Protein AF-A0A931XCJ6-F1 (afdb_monomer_lite)

Secondary structure (DSSP, 8-state):
------BHHHHHHHTT--HHHHHHIIIIISHHHHHHTT--TT-SB--HHHHHHHHHHH------

Structure (mmCIF, N/CA/C/O backbone):
data_AF-A0A931XCJ6-F1
#
_entry.id   AF-A0A931XCJ6-F1
#
loop_
_atom_site.group_PDB
_atom_site.id
_atom_site.type_symbol
_atom_site.label_atom_id
_atom_site.label_alt_id
_atom_site.label_comp_id
_atom_site.label_asym_id
_atom_site.label_entity_id
_atom_site.label_seq_id
_atom_site.pdbx_PDB_ins_code
_atom_site.Cartn_x
_atom_site.Cartn_y
_atom_site.Cartn_z
_atom_site.occupancy
_atom_site.B_iso_or_equiv
_atom_site.auth_seq_id
_atom_site.auth_comp_id
_atom_site.auth_asym_id
_atom_site.auth_atom_id
_atom_site.pdbx_PDB_model_num
ATOM 1 N N . MET A 1 1 ? 11.149 -17.293 10.598 1.00 42.09 1 MET A N 1
ATOM 2 C CA . MET A 1 1 ? 10.993 -16.256 9.554 1.00 42.09 1 MET A CA 1
ATOM 3 C C . MET A 1 1 ? 11.122 -14.896 10.217 1.00 42.09 1 MET A C 1
ATOM 5 O O . MET A 1 1 ? 10.310 -14.584 11.077 1.00 42.09 1 MET A O 1
ATOM 9 N N . SER A 1 2 ? 12.163 -14.123 9.899 1.00 40.84 2 SER A N 1
ATOM 10 C CA . SER A 1 2 ? 12.267 -12.744 10.388 1.00 40.84 2 SER A CA 1
ATOM 11 C C . SER A 1 2 ? 11.208 -11.922 9.661 1.00 40.84 2 SER A 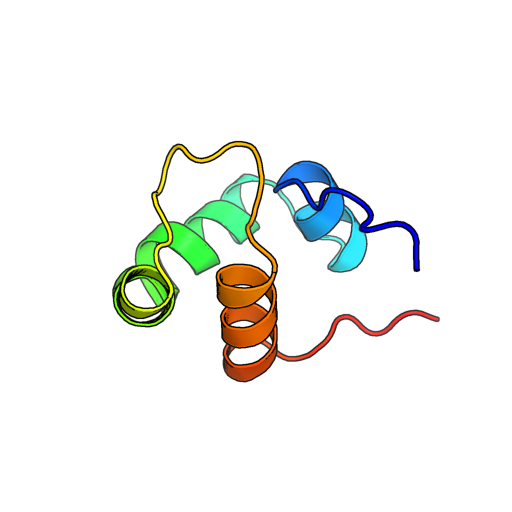C 1
ATOM 13 O O . SER A 1 2 ? 11.307 -11.757 8.446 1.00 40.84 2 SER A O 1
ATOM 15 N N . TYR A 1 3 ? 10.176 -11.453 10.363 1.00 53.50 3 TYR A N 1
ATOM 16 C CA . TYR A 1 3 ? 9.201 -10.528 9.791 1.00 53.50 3 TYR A CA 1
ATOM 17 C C . TYR A 1 3 ? 9.943 -9.230 9.463 1.00 53.50 3 TYR A C 1
ATOM 19 O O . TYR A 1 3 ? 10.140 -8.385 10.333 1.00 53.50 3 TYR A O 1
ATOM 27 N N . LYS A 1 4 ? 10.437 -9.087 8.226 1.00 66.75 4 LYS A N 1
ATOM 28 C CA . LYS A 1 4 ? 10.972 -7.809 7.755 1.00 66.75 4 LYS A CA 1
ATOM 29 C C . LYS A 1 4 ? 9.829 -6.807 7.850 1.00 66.75 4 LYS A C 1
ATOM 31 O O . LYS A 1 4 ? 8.833 -6.927 7.144 1.00 66.75 4 LYS A O 1
ATOM 36 N N . THR A 1 5 ? 9.963 -5.849 8.756 1.00 82.31 5 THR A N 1
ATOM 37 C CA . THR A 1 5 ? 9.028 -4.739 8.900 1.00 82.31 5 THR A CA 1
ATOM 38 C C . THR A 1 5 ? 9.004 -3.956 7.591 1.00 82.31 5 THR A C 1
ATOM 40 O O . THR A 1 5 ? 9.944 -3.223 7.287 1.00 82.31 5 THR A O 1
ATOM 43 N N . ILE A 1 6 ? 7.947 -4.123 6.793 1.00 89.06 6 ILE A N 1
ATOM 44 C CA . ILE A 1 6 ? 7.806 -3.406 5.526 1.00 89.06 6 ILE A CA 1
ATOM 45 C C . ILE A 1 6 ? 7.278 -2.004 5.809 1.00 89.06 6 ILE A C 1
ATOM 47 O O . ILE A 1 6 ? 6.234 -1.806 6.429 1.00 89.06 6 ILE A O 1
ATOM 51 N N . THR A 1 7 ? 8.026 -1.008 5.353 1.00 91.75 7 THR A N 1
ATOM 52 C CA . THR A 1 7 ? 7.632 0.402 5.393 1.00 91.75 7 THR A CA 1
ATOM 53 C C . THR A 1 7 ? 7.181 0.858 4.011 1.00 91.75 7 THR A C 1
ATOM 55 O O . THR A 1 7 ? 7.535 0.246 3.003 1.00 91.75 7 THR A O 1
ATOM 58 N N . LYS A 1 8 ? 6.484 1.997 3.931 1.00 89.50 8 LYS A N 1
ATOM 59 C CA . LYS A 1 8 ? 6.179 2.650 2.641 1.00 89.50 8 LYS A CA 1
ATOM 60 C C . LYS A 1 8 ? 7.435 2.952 1.821 1.00 89.50 8 LYS A C 1
ATOM 62 O O . LYS A 1 8 ? 7.397 2.910 0.597 1.00 89.50 8 LYS A O 1
ATOM 67 N N . PHE A 1 9 ? 8.554 3.230 2.493 1.00 90.25 9 PHE A N 1
ATOM 68 C CA . PHE A 1 9 ? 9.845 3.404 1.834 1.00 90.25 9 PHE A CA 1
ATOM 69 C C . PHE A 1 9 ? 10.328 2.103 1.188 1.00 90.25 9 PHE A C 1
ATOM 71 O O . PHE A 1 9 ? 10.737 2.110 0.037 1.00 90.25 9 PHE A O 1
ATOM 78 N N . SER A 1 10 ? 10.249 0.981 1.903 1.00 90.31 10 SER A N 1
ATOM 79 C CA . SER A 1 10 ? 10.636 -0.314 1.330 1.00 90.31 10 SER A CA 1
ATOM 80 C C . SER A 1 10 ? 9.725 -0.667 0.158 1.00 90.31 10 SER A C 1
ATOM 82 O O . SER A 1 10 ? 10.200 -1.089 -0.887 1.00 90.31 10 SER A O 1
ATOM 84 N N . LEU A 1 11 ? 8.422 -0.413 0.312 1.00 90.69 11 LEU A N 1
ATOM 85 C CA . LEU A 1 11 ? 7.425 -0.675 -0.715 1.00 90.69 11 LEU A CA 1
ATOM 86 C C . LEU A 1 11 ? 7.698 0.134 -1.988 1.00 90.69 11 LEU A C 1
ATOM 88 O O . LEU A 1 11 ? 7.832 -0.452 -3.052 1.00 90.69 11 LEU A O 1
ATOM 92 N N . ARG A 1 12 ? 7.886 1.457 -1.898 1.00 91.19 12 ARG A N 1
ATOM 93 C CA . ARG A 1 12 ? 8.168 2.270 -3.096 1.00 91.19 12 ARG A CA 1
ATOM 94 C C . ARG A 1 12 ? 9.463 1.844 -3.798 1.00 91.19 12 ARG A C 1
ATOM 96 O O . ARG A 1 12 ? 9.519 1.902 -5.018 1.00 91.19 12 ARG A O 1
ATOM 103 N N . THR A 1 13 ? 10.472 1.401 -3.041 1.00 91.38 13 THR A N 1
ATOM 104 C CA . THR A 1 13 ? 11.732 0.896 -3.600 1.00 91.38 13 THR A CA 1
ATOM 105 C C . THR A 1 13 ? 11.522 -0.427 -4.331 1.00 91.38 13 THR A C 1
ATOM 107 O O . THR A 1 13 ? 12.019 -0.568 -5.439 1.00 91.38 13 THR A O 1
ATOM 110 N N . MET A 1 14 ? 10.744 -1.358 -3.762 1.00 90.38 14 MET A N 1
ATOM 111 C CA . MET A 1 14 ? 10.433 -2.648 -4.402 1.00 90.38 14 MET A CA 1
ATOM 112 C C . MET A 1 14 ? 9.708 -2.482 -5.742 1.00 90.38 14 MET A C 1
ATOM 114 O O . MET A 1 14 ? 9.952 -3.250 -6.659 1.00 90.38 14 MET A O 1
ATOM 118 N N . TYR A 1 15 ? 8.858 -1.464 -5.872 1.00 90.25 15 TYR A N 1
ATOM 119 C CA . TYR A 1 15 ? 8.146 -1.172 -7.121 1.00 90.25 15 TYR A CA 1
ATOM 120 C C . TYR A 1 15 ? 8.825 -0.109 -7.998 1.00 90.25 15 TYR A C 1
ATOM 122 O O . TYR A 1 15 ? 8.233 0.337 -8.978 1.00 90.25 15 TYR A O 1
ATOM 130 N N . GLY A 1 16 ? 10.018 0.370 -7.627 1.00 91.44 16 GLY A N 1
ATOM 131 C CA . GLY A 1 16 ? 10.728 1.406 -8.384 1.00 91.44 16 GLY A CA 1
ATOM 132 C C . GLY A 1 16 ? 9.946 2.715 -8.568 1.00 91.44 16 GLY A C 1
ATOM 133 O O . GLY A 1 16 ? 10.140 3.410 -9.562 1.00 91.44 16 GLY A O 1
ATOM 134 N N . MET A 1 17 ? 9.047 3.067 -7.640 1.00 93.56 17 MET A N 1
ATOM 135 C CA . MET A 1 17 ? 8.143 4.213 -7.786 1.00 93.56 17 MET A CA 1
ATOM 136 C C . MET A 1 17 ? 8.432 5.359 -6.809 1.00 93.56 17 MET A C 1
ATOM 138 O O . MET A 1 17 ? 9.082 5.214 -5.768 1.00 93.56 17 MET A O 1
ATOM 142 N N . SER A 1 18 ? 7.916 6.543 -7.139 1.00 94.75 18 SER A N 1
ATOM 143 C CA . SER A 1 18 ? 8.003 7.711 -6.265 1.00 94.75 18 SER A CA 1
ATOM 144 C C . SER A 1 18 ? 7.092 7.566 -5.036 1.00 94.75 18 SER A C 1
ATOM 146 O O . SER A 1 18 ? 6.125 6.800 -5.019 1.00 94.75 18 SER A O 1
ATOM 148 N N . GLN A 1 19 ? 7.381 8.340 -3.987 1.00 92.38 19 GLN A N 1
ATOM 149 C CA . GLN A 1 19 ? 6.530 8.378 -2.795 1.00 92.38 19 GLN A CA 1
ATOM 150 C C . GLN A 1 19 ? 5.114 8.881 -3.110 1.00 92.38 19 GLN A C 1
ATOM 152 O O . GLN A 1 19 ? 4.153 8.353 -2.554 1.00 92.38 19 GLN A O 1
ATOM 157 N N . SER A 1 20 ? 4.980 9.886 -3.978 1.00 94.75 20 SER A N 1
ATOM 158 C CA . SER A 1 20 ? 3.680 10.440 -4.367 1.00 94.75 20 SER A CA 1
ATOM 159 C C . SER A 1 20 ? 2.855 9.432 -5.164 1.00 94.75 20 SER A C 1
ATOM 161 O O . SER A 1 20 ? 1.666 9.290 -4.893 1.00 94.75 20 SER A O 1
ATOM 163 N N . SER A 1 21 ? 3.482 8.670 -6.067 1.00 94.81 21 SER A N 1
ATOM 164 C CA . SER A 1 21 ? 2.811 7.590 -6.800 1.00 94.81 21 SER A CA 1
ATOM 165 C C . SER A 1 21 ? 2.296 6.508 -5.854 1.00 94.81 21 SER A C 1
ATOM 167 O O . SER A 1 21 ? 1.124 6.142 -5.930 1.00 94.81 21 SER A O 1
ATOM 169 N N . LEU A 1 22 ? 3.124 6.060 -4.901 1.00 94.44 22 LEU A N 1
ATOM 170 C CA . LEU A 1 22 ? 2.689 5.078 -3.908 1.00 94.44 22 LEU A CA 1
ATOM 171 C C . LEU A 1 22 ? 1.549 5.619 -3.035 1.00 94.44 22 LEU A C 1
ATOM 173 O O . LEU A 1 22 ? 0.592 4.903 -2.752 1.00 94.44 22 LEU A O 1
ATOM 177 N N . GLN A 1 23 ? 1.634 6.881 -2.604 1.00 93.50 23 GLN A N 1
ATOM 178 C CA . GLN A 1 23 ? 0.569 7.503 -1.820 1.00 93.50 23 GLN A CA 1
ATOM 179 C C . GLN A 1 23 ? -0.733 7.587 -2.608 1.00 93.50 23 GLN A C 1
ATOM 181 O O . GLN A 1 23 ? -1.758 7.217 -2.054 1.00 93.50 23 GLN A O 1
ATOM 186 N N . LYS A 1 24 ? -0.698 7.997 -3.879 1.00 94.94 24 LYS A N 1
ATOM 187 C CA . LYS A 1 24 ? -1.888 8.041 -4.735 1.00 94.94 24 LYS A CA 1
ATOM 188 C C . LYS A 1 24 ? -2.526 6.656 -4.866 1.00 94.94 24 LYS A C 1
ATOM 190 O O . LYS A 1 24 ? -3.729 6.513 -4.678 1.00 94.94 24 LYS A O 1
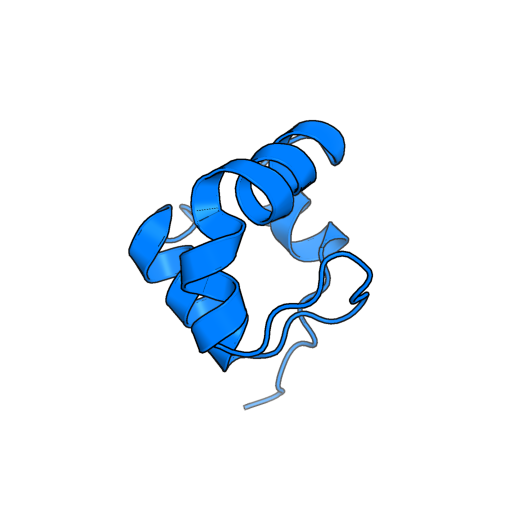ATOM 195 N N . LEU A 1 25 ? -1.720 5.616 -5.096 1.00 94.69 25 LEU A N 1
ATOM 196 C CA . LEU A 1 25 ? -2.222 4.241 -5.165 1.00 94.69 25 LEU A CA 1
ATOM 197 C C . LEU A 1 25 ? -2.869 3.802 -3.847 1.00 94.69 25 LEU A C 1
ATOM 199 O O . LEU A 1 25 ? -4.014 3.372 -3.839 1.00 94.69 25 LEU A O 1
ATOM 203 N N . MET A 1 26 ? -2.172 3.937 -2.718 1.00 94.88 26 MET A N 1
ATOM 204 C CA . MET A 1 26 ? -2.678 3.425 -1.440 1.00 94.88 26 MET A CA 1
ATOM 205 C C . MET A 1 26 ? -3.783 4.291 -0.812 1.00 94.88 26 MET A C 1
ATOM 207 O O . MET A 1 26 ? -4.632 3.768 -0.097 1.00 94.88 26 MET A O 1
ATOM 211 N N . ASN A 1 27 ? -3.748 5.615 -0.995 1.00 95.44 27 ASN A N 1
ATOM 212 C CA . ASN A 1 27 ? -4.641 6.559 -0.310 1.00 95.44 27 ASN A CA 1
ATOM 213 C C . ASN A 1 27 ? -5.850 6.988 -1.138 1.00 95.44 27 ASN A C 1
ATOM 215 O O . ASN A 1 27 ? -6.816 7.454 -0.524 1.00 95.44 27 ASN A O 1
ATOM 219 N N . ASP A 1 28 ? -5.780 6.852 -2.464 1.00 94.06 28 ASP A N 1
ATOM 220 C CA . ASP A 1 28 ? -6.844 7.288 -3.366 1.00 94.06 28 ASP A CA 1
ATOM 221 C C . ASP A 1 28 ? -7.396 6.106 -4.167 1.00 94.06 28 ASP A C 1
ATOM 223 O O . ASP A 1 28 ? -8.601 5.888 -4.158 1.00 94.06 28 ASP A O 1
ATOM 227 N N . VAL A 1 29 ? -6.534 5.307 -4.809 1.00 96.19 29 VAL A N 1
ATOM 228 C CA . VAL A 1 29 ? -6.981 4.221 -5.705 1.00 96.19 29 VAL A CA 1
ATOM 229 C C . VAL A 1 29 ? -7.477 2.994 -4.932 1.00 96.19 29 VAL A C 1
ATOM 231 O O . VAL A 1 29 ? -8.567 2.509 -5.200 1.00 96.19 29 VAL A O 1
ATOM 234 N N . PHE A 1 30 ? -6.703 2.507 -3.961 1.00 95.75 30 PHE A N 1
ATOM 235 C CA . PHE A 1 30 ? -6.970 1.258 -3.231 1.00 95.75 30 PHE A CA 1
ATOM 236 C C . PHE A 1 30 ? -7.396 1.481 -1.779 1.00 95.75 30 PHE A C 1
ATOM 238 O O . PHE A 1 30 ? -7.357 0.561 -0.964 1.00 95.75 30 PHE A O 1
ATOM 245 N N . PHE A 1 31 ? -7.730 2.715 -1.401 1.00 95.75 31 PHE A N 1
ATOM 246 C CA . PHE A 1 31 ? -7.900 3.051 0.008 1.00 95.75 31 PHE A CA 1
ATOM 247 C C . PHE A 1 31 ? -9.019 2.261 0.683 1.00 95.75 31 PHE A C 1
ATOM 249 O O . PHE A 1 31 ? -8.788 1.735 1.769 1.00 95.75 31 PHE A O 1
ATOM 256 N N . GLU A 1 32 ? -10.193 2.158 0.058 1.00 95.88 32 GLU A N 1
ATOM 257 C CA . GLU A 1 32 ? -11.320 1.434 0.655 1.00 95.88 32 GLU A CA 1
ATOM 258 C C . GLU A 1 32 ? -11.005 -0.064 0.804 1.00 95.88 32 GLU A C 1
ATOM 260 O O . GLU A 1 32 ? -11.183 -0.610 1.890 1.00 95.88 32 GLU A O 1
ATOM 265 N N . ASP A 1 33 ? -10.394 -0.698 -0.201 1.00 96.19 33 ASP A N 1
ATOM 266 C CA . ASP A 1 33 ? -9.983 -2.106 -0.121 1.00 96.19 33 ASP A CA 1
ATOM 267 C C . ASP A 1 33 ? -8.904 -2.366 0.939 1.00 96.19 33 ASP A C 1
ATOM 269 O O . ASP A 1 33 ? -8.918 -3.377 1.646 1.00 96.19 33 ASP A O 1
ATOM 273 N N . LEU A 1 34 ? -7.926 -1.465 1.058 1.00 95.19 34 LEU A N 1
ATOM 274 C CA . LEU A 1 34 ? -6.851 -1.591 2.042 1.00 95.19 34 LEU A CA 1
ATOM 275 C C . LEU A 1 34 ? -7.347 -1.288 3.459 1.00 95.19 34 LEU A C 1
ATOM 277 O O . LEU A 1 34 ? -6.828 -1.845 4.432 1.00 95.19 34 LEU A O 1
ATOM 281 N N . LYS A 1 35 ? -8.341 -0.409 3.600 1.00 95.38 35 LYS A N 1
ATOM 282 C CA . LYS A 1 35 ? -8.963 -0.051 4.878 1.00 95.38 35 LYS A CA 1
ATOM 283 C C . LYS A 1 35 ? -9.660 -1.252 5.511 1.00 95.38 35 LYS A C 1
ATOM 285 O O . LYS A 1 35 ? -9.529 -1.424 6.720 1.00 95.38 35 LYS A O 1
ATOM 290 N N . GLU A 1 36 ? -10.277 -2.134 4.722 1.00 94.75 36 GLU A N 1
ATOM 291 C CA . GLU A 1 36 ? -10.804 -3.422 5.211 1.00 94.75 36 GLU A CA 1
ATOM 292 C C . GLU A 1 36 ? -9.711 -4.310 5.829 1.00 94.75 36 GLU A C 1
ATOM 294 O O . GLU A 1 36 ? -9.951 -5.036 6.793 1.00 94.75 36 GLU A O 1
ATOM 299 N N . ALA A 1 37 ? -8.475 -4.2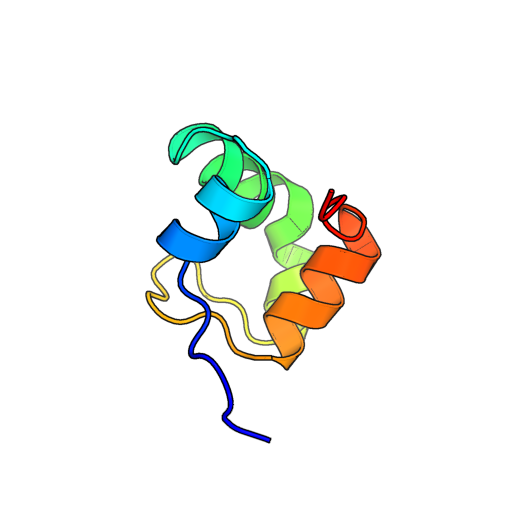07 5.330 1.00 93.31 37 ALA A N 1
ATOM 300 C CA . ALA A 1 37 ? -7.307 -4.891 5.883 1.00 93.31 37 ALA A CA 1
ATOM 301 C C . ALA A 1 37 ? -6.644 -4.141 7.062 1.00 93.31 37 ALA A C 1
ATOM 303 O O . ALA A 1 37 ? -5.624 -4.602 7.588 1.00 93.31 37 ALA A O 1
ATOM 304 N N . GLY A 1 38 ? -7.206 -3.005 7.493 1.00 94.56 38 GLY A N 1
ATOM 305 C CA . GLY A 1 38 ? -6.713 -2.180 8.600 1.00 94.56 38 GLY A CA 1
ATOM 306 C C . GLY A 1 38 ? -5.710 -1.095 8.195 1.00 94.56 38 GLY A C 1
ATOM 307 O O . GLY A 1 38 ? -4.957 -0.608 9.041 1.00 94.56 38 GLY A O 1
ATOM 308 N N . TYR A 1 39 ? -5.651 -0.719 6.915 1.00 95.38 39 TYR A N 1
ATOM 309 C CA . TYR A 1 39 ? -4.773 0.355 6.452 1.00 95.38 39 TYR A CA 1
ATOM 310 C C . TYR A 1 39 ? -5.197 1.731 6.975 1.00 95.38 39 TYR A C 1
ATOM 312 O O . TYR A 1 39 ? -6.375 2.085 7.000 1.00 95.38 39 TYR A O 1
ATOM 320 N N . GLN A 1 40 ? -4.202 2.549 7.322 1.00 94.81 40 GLN A N 1
ATOM 321 C CA . GLN A 1 40 ? -4.381 3.957 7.664 1.00 94.81 40 GLN A CA 1
ATOM 322 C C . GLN A 1 40 ? -3.409 4.817 6.850 1.00 94.81 40 GLN A C 1
ATOM 324 O O . GLN A 1 40 ? -2.217 4.510 6.759 1.00 94.81 40 GLN A O 1
ATOM 329 N N . LYS A 1 41 ? -3.892 5.948 6.312 1.00 92.00 41 LYS A N 1
ATOM 330 C CA . LYS A 1 41 ? -3.110 6.825 5.414 1.00 92.00 41 LYS A CA 1
ATOM 331 C C . LYS A 1 41 ? -1.773 7.276 6.019 1.00 92.00 41 LYS A C 1
ATOM 333 O O . LYS A 1 41 ? -0.769 7.342 5.311 1.00 92.00 41 LYS A O 1
ATOM 338 N N . ASN A 1 42 ? -1.724 7.495 7.332 1.00 89.44 42 ASN A N 1
ATOM 339 C CA . ASN A 1 42 ? -0.533 7.980 8.039 1.00 89.44 42 ASN A CA 1
ATOM 340 C C . ASN A 1 42 ? 0.326 6.865 8.660 1.00 89.44 42 ASN A C 1
ATOM 342 O O . ASN A 1 42 ? 1.266 7.158 9.402 1.00 89.44 42 ASN A O 1
ATOM 346 N N . MET A 1 43 ? 0.040 5.590 8.373 1.00 90.38 43 MET A N 1
ATOM 347 C CA . MET A 1 43 ? 0.825 4.500 8.946 1.00 90.38 43 MET A CA 1
ATOM 348 C C . MET A 1 43 ? 2.249 4.477 8.376 1.00 90.38 43 MET A C 1
ATOM 350 O O . MET A 1 43 ? 2.458 4.591 7.163 1.00 90.38 43 MET A O 1
ATOM 354 N N . LYS A 1 44 ? 3.237 4.312 9.262 1.00 86.56 44 LYS A N 1
ATOM 355 C CA . LYS A 1 44 ? 4.660 4.207 8.890 1.00 86.56 44 LYS A CA 1
ATOM 356 C C . LYS A 1 44 ? 5.056 2.778 8.516 1.00 86.56 44 LYS A C 1
ATOM 358 O O . LYS A 1 44 ? 5.821 2.569 7.574 1.00 86.56 44 LYS A O 1
ATOM 363 N N . ILE A 1 45 ? 4.522 1.815 9.263 1.00 91.56 45 ILE A N 1
ATOM 364 C CA . ILE A 1 45 ? 4.739 0.380 9.085 1.00 91.56 45 ILE A CA 1
ATOM 365 C C . ILE A 1 45 ? 3.494 -0.198 8.429 1.00 91.56 45 ILE A C 1
ATOM 367 O O . ILE A 1 45 ? 2.389 0.082 8.885 1.00 91.56 45 ILE A O 1
ATOM 371 N N . ILE A 1 46 ? 3.683 -0.995 7.383 1.00 91.38 46 ILE A N 1
ATOM 372 C CA . ILE A 1 46 ? 2.611 -1.690 6.677 1.00 91.38 46 ILE A CA 1
ATOM 373 C C . ILE A 1 46 ? 2.466 -3.085 7.300 1.00 91.38 46 ILE A C 1
ATOM 375 O O . ILE A 1 46 ? 3.404 -3.883 7.226 1.00 91.38 46 ILE A O 1
ATOM 379 N N . PRO A 1 47 ? 1.320 -3.403 7.927 1.00 91.94 47 PRO A N 1
ATOM 380 C CA . PRO A 1 47 ? 1.062 -4.728 8.460 1.00 91.94 47 PRO A CA 1
ATOM 381 C C . PRO A 1 47 ? 1.064 -5.779 7.345 1.00 91.94 47 PRO A C 1
ATOM 383 O O . PRO A 1 47 ? 0.611 -5.484 6.237 1.00 91.94 47 PRO A O 1
ATOM 386 N N . PRO A 1 48 ? 1.448 -7.034 7.637 1.00 91.62 48 PRO A N 1
ATOM 387 C CA . PRO A 1 48 ? 1.432 -8.111 6.648 1.00 91.62 48 PRO A CA 1
ATOM 388 C C . PRO A 1 48 ? 0.075 -8.301 5.951 1.00 91.62 48 PRO A C 1
ATOM 390 O O . PRO A 1 48 ? 0.036 -8.599 4.763 1.00 91.62 48 PRO A O 1
ATOM 393 N N . LYS A 1 49 ? -1.043 -8.076 6.660 1.00 92.69 49 LYS A N 1
ATOM 394 C CA . LYS A 1 49 ? -2.399 -8.155 6.085 1.00 92.69 49 LYS A CA 1
ATOM 395 C C . LYS A 1 49 ? -2.645 -7.096 5.008 1.00 92.69 49 LYS A C 1
ATOM 397 O O . LYS A 1 49 ? -3.143 -7.422 3.937 1.00 92.69 49 LYS A O 1
ATOM 402 N N . VAL A 1 50 ? -2.264 -5.850 5.289 1.00 94.31 50 VAL A N 1
ATOM 403 C CA . VAL A 1 50 ? -2.371 -4.739 4.333 1.00 94.31 50 VAL A CA 1
ATOM 404 C C . VAL A 1 50 ? -1.451 -4.982 3.143 1.00 94.31 50 VAL A C 1
ATOM 406 O O . VAL A 1 50 ? -1.853 -4.760 2.009 1.00 94.31 50 VAL A O 1
ATOM 409 N N . LEU A 1 51 ? -0.231 -5.462 3.396 1.00 93.00 51 LEU A N 1
ATOM 410 C CA . LEU A 1 51 ? 0.731 -5.761 2.340 1.00 93.00 51 LEU A CA 1
ATOM 411 C C . LEU A 1 51 ? 0.208 -6.836 1.385 1.00 93.00 51 LEU A C 1
ATOM 413 O O . LEU A 1 51 ? 0.249 -6.638 0.178 1.00 93.00 51 LEU A O 1
ATOM 417 N N . LYS A 1 52 ? -0.327 -7.935 1.930 1.00 93.25 52 LYS A N 1
ATOM 418 C CA . LYS A 1 52 ? -0.927 -9.005 1.131 1.00 93.25 52 LYS A CA 1
ATOM 419 C C . LYS A 1 52 ? -2.070 -8.475 0.266 1.00 93.25 52 LYS A C 1
ATOM 421 O O . LYS A 1 52 ? -2.050 -8.673 -0.938 1.00 93.25 52 LYS A O 1
ATOM 426 N N . LYS A 1 53 ? -3.003 -7.721 0.858 1.00 94.75 53 LYS A N 1
ATOM 427 C CA . LYS A 1 53 ? -4.113 -7.110 0.112 1.00 94.75 53 LYS A CA 1
ATOM 428 C C . LYS A 1 53 ? -3.609 -6.149 -0.972 1.00 94.75 53 LYS A C 1
ATOM 430 O O . LYS A 1 53 ? -4.157 -6.127 -2.063 1.00 94.75 53 LYS A O 1
ATOM 435 N N . PHE A 1 54 ? -2.557 -5.376 -0.698 1.00 94.31 54 PHE A N 1
ATOM 436 C CA . PHE A 1 54 ? -1.941 -4.508 -1.702 1.00 94.31 54 PHE A CA 1
ATOM 437 C C . PHE A 1 54 ? -1.360 -5.309 -2.875 1.00 94.31 54 PHE A C 1
ATOM 439 O O . PHE A 1 54 ? -1.557 -4.910 -4.016 1.00 94.31 54 PHE A O 1
ATOM 446 N N . TYR A 1 55 ? -0.705 -6.442 -2.614 1.00 94.25 55 TYR A N 1
ATOM 447 C CA . TYR A 1 55 ? -0.205 -7.337 -3.664 1.00 94.25 55 TYR A CA 1
ATOM 448 C C . TYR A 1 55 ? -1.338 -7.989 -4.457 1.00 94.25 55 TYR A C 1
ATOM 450 O O . TYR A 1 55 ? -1.251 -8.064 -5.677 1.00 94.25 55 TYR A O 1
ATOM 458 N N . ASP A 1 56 ? -2.432 -8.372 -3.797 1.00 93.75 56 ASP A N 1
ATOM 459 C CA . ASP A 1 56 ? -3.616 -8.912 -4.474 1.00 93.75 56 ASP A CA 1
ATOM 460 C C . ASP A 1 56 ? -4.260 -7.875 -5.427 1.00 93.75 56 ASP A C 1
ATOM 462 O O . ASP A 1 56 ? -4.821 -8.247 -6.454 1.00 93.75 56 ASP A O 1
ATOM 466 N N . LEU A 1 57 ? -4.185 -6.575 -5.100 1.00 93.06 57 LEU A N 1
ATOM 467 C CA . LEU A 1 57 ? -4.784 -5.483 -5.886 1.00 93.06 57 LEU A CA 1
ATOM 468 C C . LEU A 1 57 ? -3.868 -4.939 -6.990 1.00 93.06 57 LEU A C 1
ATOM 470 O O . LEU A 1 57 ? -4.335 -4.618 -8.081 1.00 93.06 57 LEU A O 1
ATOM 474 N N . PHE A 1 58 ? -2.581 -4.763 -6.687 1.00 92.50 58 PHE A N 1
ATOM 475 C CA . PHE A 1 58 ? -1.616 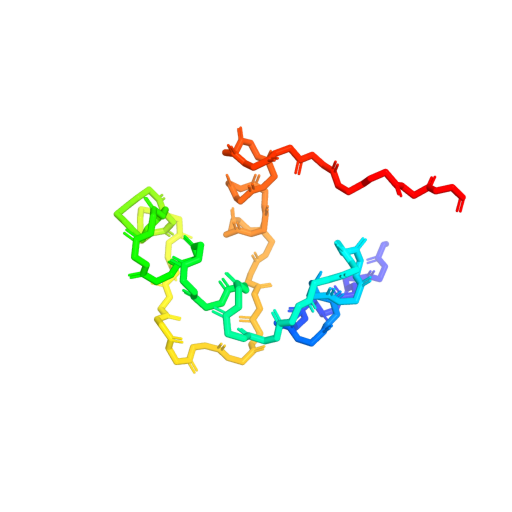-4.098 -7.566 1.00 92.50 58 PHE A CA 1
ATOM 476 C C . PHE A 1 58 ? -0.675 -5.079 -8.286 1.00 92.50 58 PHE A C 1
ATOM 478 O O . PHE A 1 58 ? -0.028 -4.698 -9.258 1.00 92.50 58 PHE A O 1
ATOM 485 N N . GLY A 1 59 ? -0.629 -6.338 -7.841 1.00 91.00 59 GLY A N 1
ATOM 486 C CA . GLY A 1 59 ? 0.332 -7.355 -8.268 1.00 91.00 59 GLY A CA 1
ATOM 487 C C . GLY A 1 59 ? 1.545 -7.427 -7.339 1.00 91.00 59 GLY A C 1
ATOM 488 O O . GLY A 1 59 ? 1.863 -6.463 -6.648 1.00 91.00 59 GLY A O 1
ATOM 489 N N . GLU A 1 60 ? 2.229 -8.572 -7.308 1.00 86.06 60 GLU A N 1
ATOM 490 C CA . GLU A 1 60 ? 3.498 -8.714 -6.586 1.00 86.06 60 GLU A CA 1
ATOM 491 C C . GLU A 1 60 ? 4.629 -7.972 -7.323 1.00 86.06 60 GLU A C 1
ATOM 493 O O . GLU A 1 60 ? 4.645 -7.946 -8.558 1.00 86.06 60 GLU A O 1
ATOM 498 N N . PRO A 1 61 ? 5.587 -7.356 -6.603 1.00 82.38 61 PRO A N 1
ATOM 499 C CA . PRO A 1 61 ? 6.721 -6.719 -7.254 1.00 82.38 61 PRO A CA 1
ATOM 500 C C . PRO A 1 61 ? 7.578 -7.796 -7.924 1.00 82.38 61 PRO A C 1
ATOM 502 O O . PRO A 1 61 ? 7.898 -8.811 -7.305 1.00 82.38 61 PRO A O 1
ATOM 505 N N . ILE A 1 62 ? 7.972 -7.563 -9.176 1.00 67.94 62 ILE A N 1
ATOM 506 C CA . ILE A 1 62 ? 8.911 -8.439 -9.879 1.00 67.94 62 ILE A CA 1
ATOM 507 C C . ILE A 1 62 ? 10.276 -8.249 -9.211 1.00 67.94 62 ILE A C 1
ATOM 509 O O . ILE A 1 62 ? 10.947 -7.240 -9.416 1.00 67.94 62 ILE A O 1
ATOM 513 N N . LEU A 1 63 ? 10.643 -9.182 -8.336 1.00 61.44 63 LEU A N 1
ATOM 514 C CA . LEU A 1 63 ? 11.990 -9.278 -7.788 1.00 61.44 63 LEU A CA 1
ATOM 515 C C . LEU A 1 63 ? 12.839 -10.017 -8.829 1.00 61.44 63 LEU A C 1
ATOM 517 O O . LEU A 1 63 ? 12.777 -11.244 -8.890 1.00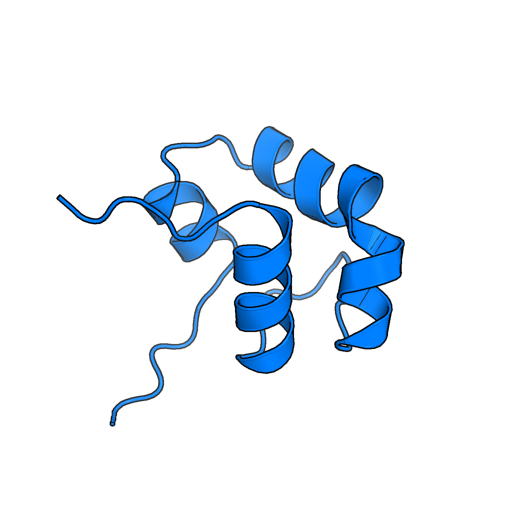 61.44 63 LEU A O 1
ATOM 521 N N . GLU A 1 64 ? 13.559 -9.272 -9.671 1.00 46.00 64 GLU A N 1
ATOM 522 C CA . GLU A 1 64 ? 14.693 -9.823 -10.435 1.00 46.00 64 GLU A CA 1
ATOM 523 C C . GLU A 1 64 ? 15.882 -10.128 -9.513 1.00 46.00 64 GLU A C 1
ATOM 525 O O . GLU A 1 64 ? 16.149 -9.323 -8.585 1.00 46.00 64 GLU A O 1
#

Foldseek 3Di:
DPPPFDFLVNVCVLQVHDSVVSLCCCVPVCVVVLVVQVDDSPDGTQDPSSVVSSCVVVNDRPDD

Radius of g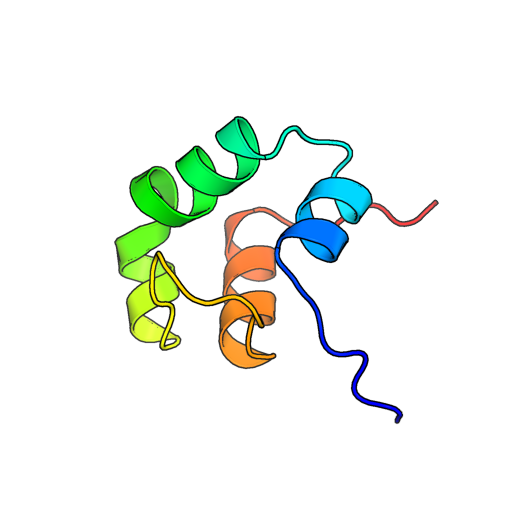yration: 10.97 Å; chains: 1; bounding box: 26×27×21 Å

Sequence (64 aa):
MSYKTITKFSLRTMYGMSQSSLQKLMNDVFFEDLKEAGYQKNMKIIPPKVLKKFYDLFGEPILE

pLDDT: mean 88.32, std 12.82, range [40.84, 96.19]